Protein AF-A0AAN4R4L0-F1 (afdb_monomer_lite)

Foldseek 3Di:
DFPVVVCLVDPVSLVVQQVVLAEEEDEDPVCVPPDVVLVVVQCVVCVVVVVVVSVPDTGSWYWYDYSDPPDDTHTRDD

Radius of gyration: 12.8 Å; chains: 1; bounding box: 31×23×31 Å

Organism: NCBI:txid1231624

pLDDT: mean 81.64, std 11.72, range [40.22, 93.94]

Structure (mmCIF, N/CA/C/O backbone):
data_AF-A0AAN4R4L0-F1
#
_entry.id   AF-A0AAN4R4L0-F1
#
loop_
_atom_site.group_PDB
_atom_site.id
_atom_site.type_symbol
_atom_site.label_atom_id
_atom_site.label_alt_id
_atom_site.label_comp_id
_atom_site.label_asym_id
_atom_site.label_entity_id
_atom_site.label_seq_id
_atom_site.pdbx_PDB_ins_code
_atom_site.Cartn_x
_atom_site.Cartn_y
_atom_site.Cartn_z
_atom_site.occupancy
_atom_site.B_iso_or_equiv
_atom_site.auth_seq_id
_atom_site.auth_comp_id
_atom_site.auth_asym_id
_atom_site.auth_atom_id
_atom_site.pdbx_PDB_model_num
ATOM 1 N N . MET A 1 1 ? 3.904 15.321 6.273 1.00 40.22 1 MET A N 1
ATOM 2 C CA . M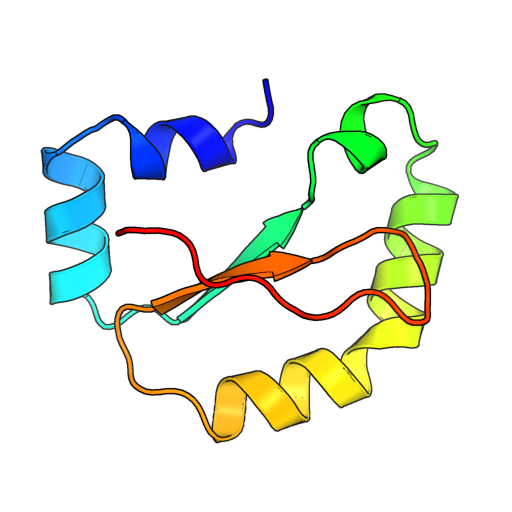ET A 1 1 ? 4.298 14.818 4.933 1.00 40.22 1 MET A CA 1
ATOM 3 C C . MET A 1 1 ? 4.573 13.335 5.087 1.00 40.22 1 MET A C 1
ATOM 5 O O . MET A 1 1 ? 5.380 12.992 5.937 1.00 40.22 1 MET A 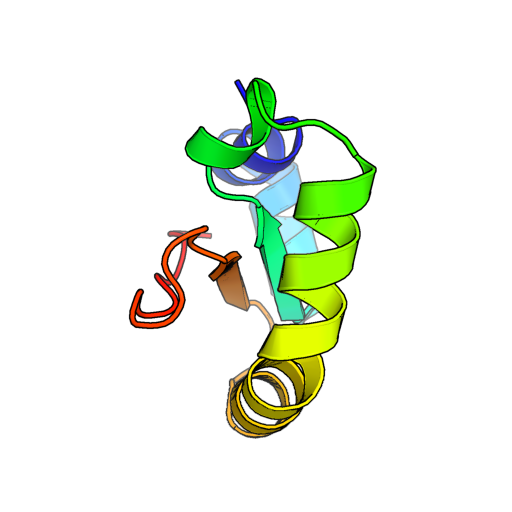O 1
ATOM 9 N N . THR A 1 2 ? 3.880 12.463 4.357 1.00 48.31 2 THR A N 1
ATOM 10 C CA . THR A 1 2 ? 4.144 11.017 4.396 1.00 48.31 2 THR A CA 1
ATOM 11 C C . THR A 1 2 ? 5.437 10.770 3.623 1.00 48.31 2 THR A C 1
ATOM 13 O O . THR A 1 2 ? 5.655 11.431 2.604 1.00 48.31 2 THR A O 1
ATOM 16 N N . GLY A 1 3 ? 6.300 9.870 4.105 1.00 47.53 3 GLY A N 1
ATOM 17 C CA . GLY A 1 3 ? 7.584 9.556 3.459 1.00 47.53 3 GLY A CA 1
ATOM 18 C C . GLY A 1 3 ? 7.437 9.233 1.968 1.00 47.53 3 GLY A C 1
ATOM 19 O O . GLY A 1 3 ? 8.253 9.669 1.160 1.00 47.53 3 GLY A O 1
ATOM 20 N N . ASP A 1 4 ? 6.313 8.624 1.588 1.00 58.22 4 ASP A N 1
ATOM 21 C CA . ASP A 1 4 ? 5.993 8.225 0.214 1.00 58.22 4 ASP A CA 1
ATOM 22 C C . ASP A 1 4 ? 5.720 9.385 -0.760 1.00 58.22 4 ASP A C 1
ATOM 24 O O . ASP A 1 4 ? 5.816 9.230 -1.977 1.00 58.22 4 ASP A O 1
ATOM 28 N N . GLY A 1 5 ? 5.443 10.592 -0.253 1.00 55.38 5 GLY A N 1
ATOM 29 C CA . GLY A 1 5 ? 5.367 11.795 -1.087 1.00 55.38 5 GLY A CA 1
ATOM 30 C C . GLY A 1 5 ? 6.722 12.212 -1.680 1.00 55.38 5 GLY A C 1
ATOM 31 O O . GLY A 1 5 ? 6.753 13.041 -2.591 1.00 55.38 5 GLY A O 1
ATOM 32 N N . ARG A 1 6 ? 7.844 11.656 -1.187 1.00 59.28 6 ARG A N 1
ATOM 33 C CA . ARG A 1 6 ? 9.183 11.872 -1.767 1.00 59.28 6 ARG A CA 1
ATOM 34 C C . ARG A 1 6 ? 9.322 11.211 -3.128 1.00 59.28 6 ARG A C 1
ATOM 36 O O . ARG A 1 6 ? 9.805 11.880 -4.039 1.00 59.28 6 ARG A O 1
ATOM 43 N N . ILE A 1 7 ? 8.794 9.994 -3.284 1.00 61.09 7 ILE A N 1
ATOM 44 C CA . ILE A 1 7 ? 8.798 9.279 -4.565 1.00 61.09 7 ILE A CA 1
ATOM 45 C C . ILE A 1 7 ? 8.083 10.138 -5.603 1.00 61.09 7 ILE A C 1
ATOM 47 O O . ILE A 1 7 ? 8.603 10.352 -6.684 1.00 61.09 7 ILE A O 1
ATOM 51 N N . GLN A 1 8 ? 6.950 10.753 -5.251 1.00 63.62 8 GLN A N 1
ATOM 52 C CA . GLN A 1 8 ? 6.226 11.642 -6.160 1.00 63.62 8 GLN A CA 1
ATOM 53 C C . GLN A 1 8 ? 6.991 12.931 -6.515 1.00 63.62 8 GLN A C 1
ATOM 55 O O . GLN A 1 8 ? 6.719 13.523 -7.555 1.00 63.62 8 GLN A O 1
ATOM 60 N N . LYS A 1 9 ? 7.930 13.416 -5.697 1.00 62.94 9 LYS A N 1
ATOM 61 C CA . LYS A 1 9 ? 8.665 14.668 -5.966 1.00 62.94 9 LYS A CA 1
ATOM 62 C C . LYS A 1 9 ? 10.015 14.435 -6.644 1.00 62.94 9 LYS A C 1
ATOM 64 O O . LYS A 1 9 ? 10.431 15.266 -7.450 1.00 62.94 9 LYS A O 1
ATOM 69 N N . ASN A 1 10 ? 10.679 13.318 -6.358 1.00 73.62 10 ASN A N 1
ATOM 70 C CA . ASN A 1 10 ? 12.004 13.016 -6.881 1.00 73.62 10 ASN A CA 1
ATOM 71 C C . ASN A 1 10 ? 11.917 12.333 -8.255 1.00 73.62 10 ASN A C 1
ATOM 73 O O . ASN A 1 10 ? 11.539 11.170 -8.371 1.00 73.62 10 ASN A O 1
ATOM 77 N N . ARG A 1 11 ? 12.310 13.052 -9.315 1.00 69.69 11 ARG A N 1
ATOM 78 C CA . ARG A 1 11 ? 12.267 12.548 -10.699 1.00 69.69 11 ARG A CA 1
ATOM 79 C C . ARG A 1 11 ? 13.052 11.243 -10.878 1.00 69.69 11 ARG A C 1
ATOM 81 O O . ARG A 1 11 ? 12.596 10.397 -11.640 1.00 69.69 11 ARG A O 1
ATOM 88 N N . ALA A 1 12 ? 14.183 11.078 -10.193 1.00 73.88 12 ALA A N 1
ATOM 89 C CA . ALA A 1 12 ? 15.004 9.874 -10.304 1.00 73.88 12 AL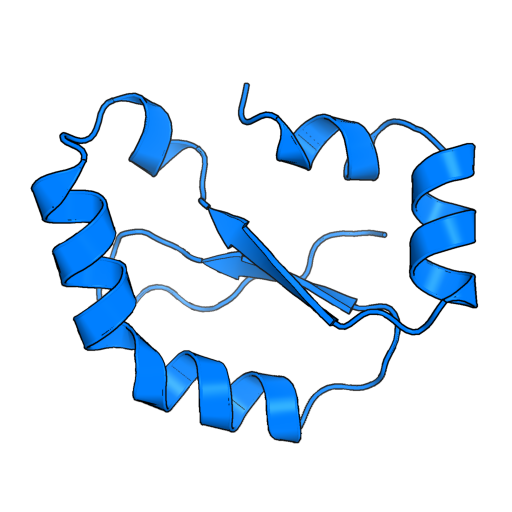A A CA 1
ATOM 90 C C . ALA A 1 12 ? 14.295 8.648 -9.704 1.00 73.88 12 ALA A C 1
ATOM 92 O O . ALA A 1 12 ? 14.210 7.611 -10.356 1.00 73.88 12 ALA A O 1
ATOM 93 N N . GLU A 1 13 ? 13.700 8.795 -8.516 1.00 70.88 13 GLU A N 1
ATOM 94 C CA . GLU A 1 13 ? 12.929 7.727 -7.861 1.00 70.88 13 GLU A CA 1
ATOM 95 C C . GLU A 1 13 ? 11.670 7.366 -8.659 1.00 70.88 13 GLU A C 1
ATOM 97 O O . GLU A 1 13 ? 11.365 6.187 -8.807 1.00 70.88 13 GLU A O 1
ATOM 102 N N . ARG A 1 14 ? 10.979 8.350 -9.255 1.00 73.44 14 ARG A N 1
ATOM 103 C CA . ARG A 1 14 ? 9.836 8.089 -10.152 1.00 73.44 14 ARG A CA 1
ATOM 104 C C . ARG A 1 14 ? 10.222 7.250 -11.358 1.00 73.44 14 ARG A C 1
ATOM 106 O O . ARG A 1 14 ? 9.529 6.293 -11.692 1.00 73.44 14 ARG A O 1
ATOM 113 N N . VAL A 1 15 ? 11.310 7.626 -12.030 1.00 74.38 15 VAL A N 1
ATOM 114 C CA . VAL A 1 15 ? 11.788 6.910 -13.218 1.00 74.38 15 VAL A CA 1
ATOM 115 C C . VAL A 1 15 ? 12.225 5.500 -12.836 1.00 74.38 15 VAL A C 1
ATOM 117 O O . VAL A 1 15 ? 11.798 4.557 -13.494 1.00 74.38 15 VAL A O 1
ATOM 120 N N . ALA A 1 16 ? 12.967 5.341 -11.737 1.00 79.19 16 ALA A N 1
ATOM 121 C CA . ALA A 1 16 ? 13.360 4.032 -11.223 1.00 79.19 16 ALA A CA 1
ATOM 122 C C . ALA A 1 16 ? 12.140 3.160 -10.874 1.00 79.19 16 ALA A C 1
ATOM 124 O O . ALA A 1 16 ? 12.087 1.998 -11.266 1.00 79.19 16 ALA A O 1
ATOM 125 N N . PHE A 1 17 ? 11.118 3.723 -10.221 1.00 78.19 17 PHE A N 1
ATOM 126 C CA . PHE A 1 17 ? 9.892 3.004 -9.862 1.00 78.19 17 PHE A CA 1
ATOM 127 C C . PHE A 1 17 ? 9.105 2.543 -11.097 1.00 78.19 17 PHE A C 1
ATOM 129 O O . PHE A 1 17 ? 8.653 1.397 -11.163 1.00 78.19 17 PHE A O 1
ATOM 136 N N . ARG A 1 18 ? 8.981 3.415 -12.109 1.00 76.31 18 ARG A N 1
ATOM 137 C CA . ARG A 1 18 ? 8.334 3.075 -13.385 1.00 76.31 18 ARG A CA 1
ATOM 138 C C . ARG A 1 18 ? 9.121 2.017 -14.158 1.00 76.31 18 ARG A C 1
ATOM 140 O O . ARG A 1 18 ? 8.526 1.067 -14.659 1.00 76.31 18 ARG A O 1
ATOM 147 N N . GLN A 1 19 ? 10.445 2.152 -14.231 1.00 79.56 19 GLN A N 1
ATOM 148 C CA . GLN A 1 19 ? 11.322 1.201 -14.921 1.00 79.56 19 GLN A CA 1
ATOM 149 C C . GLN A 1 19 ? 11.331 -0.173 -14.245 1.00 79.56 19 GLN A C 1
ATOM 151 O O . GLN A 1 19 ? 11.282 -1.189 -14.933 1.00 79.56 19 GLN A O 1
ATOM 156 N N . ALA A 1 20 ? 11.295 -0.209 -12.913 1.00 82.62 20 ALA A N 1
ATOM 157 C CA . ALA A 1 20 ? 11.204 -1.439 -12.132 1.00 82.62 20 ALA A CA 1
ATOM 158 C C . ALA A 1 20 ? 9.808 -2.097 -12.178 1.00 82.62 20 ALA A C 1
ATOM 160 O O . ALA A 1 20 ? 9.614 -3.158 -11.590 1.00 82.62 20 ALA A O 1
ATOM 161 N N . ARG A 1 21 ? 8.829 -1.485 -12.870 1.00 81.94 21 ARG A N 1
ATOM 162 C CA . ARG A 1 21 ? 7.438 -1.962 -13.002 1.00 81.94 21 ARG A CA 1
ATOM 163 C C . ARG A 1 21 ? 6.763 -2.270 -11.661 1.00 81.94 21 ARG A C 1
ATOM 165 O O . ARG A 1 21 ? 5.843 -3.089 -11.600 1.00 81.94 21 ARG A O 1
ATOM 172 N N . LEU A 1 22 ? 7.181 -1.579 -10.603 1.00 83.81 22 LEU A N 1
ATOM 173 C CA . LEU A 1 22 ? 6.668 -1.804 -9.259 1.00 83.81 22 LEU A CA 1
ATOM 174 C C . LEU A 1 22 ? 5.201 -1.388 -9.161 1.00 83.81 22 LEU A C 1
ATOM 176 O O . LEU A 1 22 ? 4.743 -0.450 -9.818 1.00 83.81 22 LEU A O 1
ATOM 180 N N . ARG A 1 23 ? 4.461 -2.117 -8.332 1.00 86.88 23 ARG A N 1
ATOM 181 C CA . ARG A 1 23 ? 3.087 -1.794 -7.957 1.00 86.88 23 ARG A CA 1
ATOM 182 C C . ARG A 1 23 ? 3.076 -1.577 -6.459 1.00 86.88 23 ARG A C 1
ATOM 184 O O . ARG A 1 23 ? 3.697 -2.348 -5.731 1.00 86.88 23 ARG A O 1
ATOM 191 N N . GLY A 1 24 ? 2.401 -0.537 -5.997 1.00 84.94 24 GLY A N 1
ATOM 192 C CA . GLY A 1 24 ? 2.385 -0.259 -4.571 1.00 84.94 24 GLY A CA 1
ATOM 193 C C . GLY A 1 24 ? 1.242 0.629 -4.135 1.00 84.94 24 GLY A C 1
ATOM 194 O O . GLY A 1 24 ? 0.619 1.334 -4.933 1.00 84.94 24 GLY A O 1
ATOM 195 N N . PHE A 1 25 ? 1.025 0.613 -2.829 1.00 87.56 25 PHE A N 1
ATOM 196 C CA . PHE A 1 25 ? 0.130 1.523 -2.146 1.00 87.56 25 PHE A CA 1
ATOM 197 C C . PHE A 1 25 ? 0.919 2.377 -1.170 1.00 87.56 25 PHE A C 1
ATOM 199 O O . PHE A 1 25 ? 1.889 1.926 -0.567 1.00 87.56 25 PHE A O 1
ATOM 206 N N . VAL A 1 26 ? 0.459 3.605 -0.998 1.00 87.75 26 VAL A N 1
ATOM 207 C CA . VAL A 1 26 ? 0.955 4.540 0.001 1.00 87.75 26 VAL A CA 1
ATOM 208 C C . VAL A 1 26 ? -0.194 4.941 0.897 1.00 87.75 26 VAL A C 1
ATOM 210 O O . VAL A 1 26 ? -1.340 5.073 0.455 1.00 87.75 26 VAL A O 1
ATOM 213 N N . LEU A 1 27 ? 0.096 5.169 2.169 1.00 88.50 27 LEU A N 1
ATOM 214 C CA . LEU A 1 27 ? -0.931 5.613 3.098 1.00 88.50 27 LEU A CA 1
ATOM 215 C C . LEU A 1 27 ? -1.271 7.083 2.834 1.00 88.50 27 LEU A C 1
ATOM 217 O O . LEU A 1 27 ? -0.390 7.936 2.666 1.00 88.50 27 LEU A O 1
ATOM 221 N N . ALA A 1 28 ? -2.568 7.397 2.806 1.00 86.44 28 ALA A N 1
ATOM 222 C CA . ALA A 1 28 ? -3.017 8.779 2.719 1.00 86.44 28 ALA A CA 1
ATOM 223 C C . ALA A 1 28 ? -2.481 9.612 3.902 1.00 86.44 28 ALA A C 1
ATOM 225 O O . ALA A 1 28 ? -2.182 9.101 4.981 1.00 86.44 28 ALA A O 1
ATOM 226 N N . SER A 1 29 ? -2.390 10.932 3.730 1.00 83.31 29 SER A N 1
ATOM 227 C CA . SER A 1 29 ? -1.896 11.833 4.782 1.00 83.31 29 SER A CA 1
ATOM 228 C C . SER A 1 29 ? -2.722 11.775 6.068 1.00 83.31 29 SER A C 1
ATOM 230 O O . SER A 1 29 ? -2.184 12.048 7.140 1.00 83.31 29 SER A O 1
ATOM 232 N N . SER A 1 30 ? -3.994 11.380 5.976 1.00 82.88 30 SER A N 1
ATOM 233 C CA . SER A 1 30 ? -4.890 11.214 7.119 1.00 82.88 30 SER A CA 1
ATOM 234 C C . SER A 1 30 ? -4.381 10.191 8.137 1.00 82.88 30 SER A C 1
ATOM 236 O O . SER A 1 30 ? -4.653 10.352 9.320 1.00 82.88 30 SER A O 1
ATOM 238 N N . TYR A 1 31 ? -3.575 9.210 7.720 1.00 85.75 31 TYR A N 1
ATOM 239 C CA . TYR A 1 31 ? -2.978 8.211 8.611 1.00 85.75 31 TYR A CA 1
ATOM 240 C C . TYR A 1 31 ? -1.867 8.766 9.515 1.00 85.75 31 TYR A C 1
ATOM 242 O O . TYR A 1 31 ? -1.518 8.128 10.501 1.00 85.75 31 TYR A O 1
ATOM 250 N N . GLN A 1 32 ? -1.304 9.948 9.224 1.00 85.56 32 GLN A N 1
ATOM 251 C CA . GLN A 1 32 ? -0.137 10.480 9.954 1.00 85.56 32 GLN A CA 1
ATOM 252 C C . GLN A 1 32 ? -0.402 10.725 11.444 1.00 85.56 32 GLN A C 1
ATOM 254 O O . GLN A 1 32 ? 0.530 10.685 12.238 1.00 85.56 32 GLN A O 1
ATOM 259 N N . LYS A 1 33 ? -1.653 11.010 11.818 1.00 86.19 33 LYS A N 1
ATOM 260 C CA . LYS A 1 33 ? -2.056 11.262 13.213 1.00 86.19 33 LYS A CA 1
ATOM 261 C C . LYS A 1 33 ? -2.770 10.066 13.846 1.00 86.19 33 LYS A C 1
ATOM 263 O O . LYS A 1 33 ? -3.253 10.159 14.970 1.00 86.19 33 LYS A O 1
ATOM 268 N N . THR A 1 34 ? -2.884 8.965 13.113 1.00 87.69 34 THR A N 1
ATOM 269 C CA . THR A 1 34 ? -3.652 7.793 13.517 1.00 87.69 34 THR A CA 1
ATOM 270 C C . THR A 1 34 ? -2.775 6.843 14.313 1.00 87.69 34 THR A C 1
ATOM 272 O O . THR A 1 34 ? -1.614 6.617 13.981 1.00 87.69 34 THR A O 1
ATOM 275 N N . GLN A 1 35 ? -3.334 6.263 15.371 1.00 92.56 35 GLN A N 1
ATOM 276 C CA . 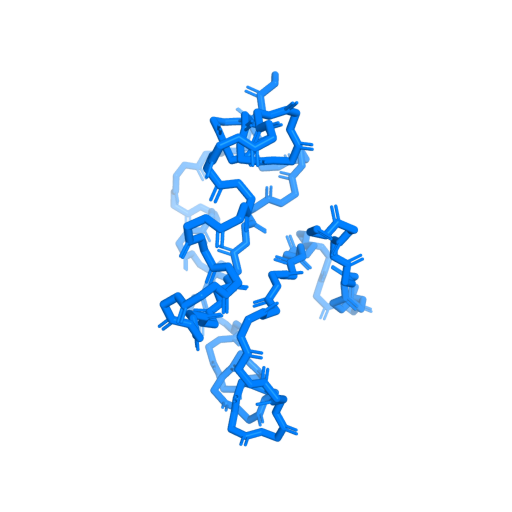GLN A 1 35 ? -2.619 5.284 16.182 1.00 92.56 35 GLN A CA 1
ATOM 277 C C . GLN A 1 35 ? -2.337 4.020 15.359 1.00 92.56 35 GLN A C 1
ATOM 279 O O . GLN A 1 35 ? -3.209 3.554 14.624 1.00 92.56 35 GLN A O 1
ATOM 284 N N . VAL A 1 36 ? -1.144 3.438 15.509 1.00 91.31 36 VAL A N 1
ATOM 285 C CA . VAL A 1 36 ? -0.653 2.316 14.679 1.00 91.31 36 VAL A CA 1
ATOM 286 C C . VAL A 1 36 ? -1.637 1.145 14.619 1.00 91.31 36 VAL A C 1
ATOM 288 O O . VAL A 1 36 ? -1.852 0.580 13.551 1.00 91.31 36 VAL A O 1
ATOM 291 N N . HIS A 1 37 ? -2.298 0.814 15.730 1.00 93.19 37 HIS A N 1
ATOM 292 C CA . HIS A 1 37 ? -3.279 -0.274 15.766 1.00 93.19 37 HIS A CA 1
ATOM 293 C C . HIS A 1 37 ? -4.490 -0.022 14.853 1.00 93.19 37 HIS A C 1
ATOM 295 O O . HIS A 1 37 ? -5.011 -0.956 14.252 1.00 93.19 37 HIS A O 1
ATOM 301 N N . GLN A 1 38 ? -4.919 1.233 14.691 1.00 91.62 38 GLN A N 1
ATOM 302 C CA . GLN A 1 38 ? -6.021 1.585 13.790 1.00 91.62 38 GLN A CA 1
ATOM 303 C C . GLN A 1 38 ? -5.565 1.534 12.330 1.00 91.62 38 GLN A C 1
ATOM 305 O O . GLN A 1 38 ? -6.321 1.097 11.465 1.00 91.62 38 GLN A O 1
ATOM 310 N N . ILE A 1 39 ? -4.311 1.921 12.061 1.00 91.12 39 ILE A N 1
ATOM 311 C CA . ILE A 1 39 ? -3.691 1.774 10.738 1.00 91.12 39 ILE A CA 1
ATOM 312 C C . ILE A 1 39 ? -3.657 0.294 10.345 1.00 91.12 39 ILE A C 1
ATOM 314 O O . ILE A 1 39 ? -4.133 -0.065 9.271 1.00 91.12 39 ILE A O 1
ATOM 318 N N . ALA A 1 40 ? -3.150 -0.564 11.235 1.00 92.44 40 ALA A N 1
ATOM 319 C CA . ALA A 1 40 ? -3.073 -2.006 11.024 1.00 92.44 40 ALA A CA 1
ATOM 320 C C . ALA A 1 40 ? -4.462 -2.633 10.844 1.00 92.44 40 ALA A C 1
ATOM 322 O O . ALA A 1 40 ? -4.676 -3.388 9.900 1.00 92.44 40 ALA A O 1
ATOM 323 N N . SER A 1 41 ? 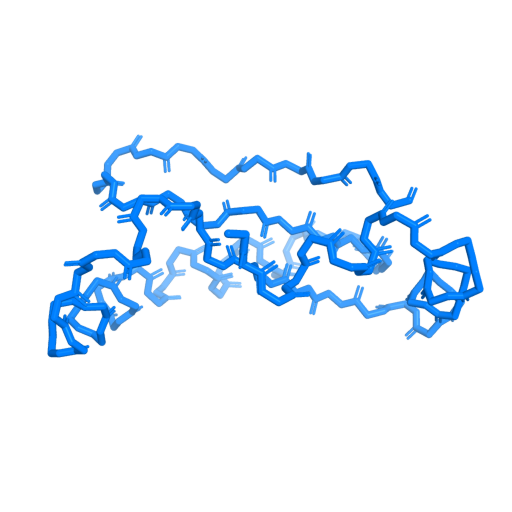-5.425 -2.265 11.694 1.00 93.50 41 SER A N 1
ATOM 324 C CA . SER A 1 41 ? -6.815 -2.712 11.574 1.00 93.50 41 SER A CA 1
ATOM 325 C C . SER A 1 41 ? -7.401 -2.372 10.201 1.00 93.50 41 SER A C 1
ATOM 327 O O . SER A 1 41 ? -7.987 -3.238 9.553 1.00 93.50 41 SER A O 1
ATOM 329 N N . ASN A 1 42 ? -7.185 -1.147 9.710 1.00 91.50 42 ASN A N 1
ATOM 330 C CA . ASN A 1 42 ? -7.690 -0.751 8.399 1.00 91.50 42 ASN A CA 1
ATOM 331 C C . ASN A 1 42 ? -6.966 -1.457 7.243 1.00 91.50 42 ASN A C 1
ATOM 333 O O . ASN A 1 42 ? -7.604 -1.808 6.255 1.00 91.50 42 ASN A O 1
ATOM 337 N N . LEU A 1 43 ? -5.657 -1.692 7.366 1.00 91.31 43 LEU A N 1
ATOM 338 C CA . LEU A 1 43 ? -4.888 -2.452 6.378 1.00 91.31 43 LEU A CA 1
ATOM 339 C C . LEU A 1 43 ? -5.387 -3.891 6.260 1.00 91.31 43 LEU A C 1
ATOM 341 O O . LEU A 1 43 ? -5.637 -4.348 5.151 1.00 91.31 43 LEU A O 1
ATOM 345 N N . ILE A 1 44 ? -5.582 -4.574 7.390 1.00 93.94 44 ILE A N 1
ATOM 346 C CA . ILE A 1 44 ? -6.103 -5.947 7.422 1.00 93.94 44 ILE A CA 1
ATOM 347 C C . ILE A 1 44 ? -7.516 -5.984 6.840 1.00 93.94 44 ILE A C 1
ATOM 349 O O . ILE A 1 44 ? -7.818 -6.824 5.998 1.00 93.94 44 ILE A O 1
ATOM 353 N N . TRP A 1 45 ? -8.371 -5.041 7.241 1.00 92.62 45 TRP A N 1
ATOM 354 C CA . TRP A 1 45 ? -9.744 -4.959 6.745 1.00 92.62 45 TRP A CA 1
ATOM 355 C C . TRP A 1 45 ? -9.812 -4.781 5.224 1.00 92.62 45 TRP A C 1
ATOM 357 O O . TRP A 1 45 ? -10.641 -5.398 4.560 1.00 92.62 45 TRP A O 1
ATOM 367 N N . ARG A 1 46 ? -8.945 -3.932 4.665 1.00 91.19 46 ARG A N 1
ATOM 368 C CA . ARG A 1 46 ? -8.912 -3.632 3.227 1.00 91.19 46 ARG A CA 1
ATOM 369 C C . ARG A 1 46 ? -8.030 -4.575 2.418 1.00 91.19 46 ARG A C 1
ATOM 371 O O . ARG A 1 46 ? -7.973 -4.429 1.201 1.00 91.19 46 ARG A O 1
ATOM 378 N N . TRP A 1 47 ? -7.367 -5.534 3.060 1.00 92.06 47 TRP A N 1
ATOM 379 C CA . TRP A 1 47 ? -6.431 -6.439 2.400 1.00 92.06 47 TRP A CA 1
ATOM 380 C C . TRP A 1 47 ? -7.024 -7.141 1.165 1.00 92.06 47 TRP A C 1
ATOM 382 O O . TRP A 1 47 ? -6.396 -7.067 0.109 1.00 92.06 47 TRP A O 1
ATOM 392 N N . PRO A 1 48 ? -8.259 -7.689 1.205 1.00 92.69 48 PRO A N 1
ATOM 393 C CA . PRO A 1 48 ? -8.841 -8.337 0.026 1.00 92.69 48 PRO A CA 1
ATOM 394 C C . PRO A 1 48 ? -9.049 -7.375 -1.156 1.00 92.69 48 PRO A C 1
ATOM 396 O O . PRO A 1 48 ? -8.853 -7.741 -2.311 1.00 92.69 48 PRO A O 1
ATOM 399 N N . GLU A 1 49 ? -9.420 -6.123 -0.875 1.00 91.94 49 GLU A N 1
ATOM 400 C CA . GLU A 1 49 ? -9.611 -5.080 -1.893 1.00 91.94 49 GLU A CA 1
ATOM 401 C C . GLU A 1 49 ? -8.269 -4.664 -2.519 1.00 91.94 49 GLU A C 1
ATOM 403 O O . GLU A 1 49 ? -8.176 -4.444 -3.726 1.00 91.94 49 GLU A O 1
ATOM 408 N N . ILE A 1 50 ? -7.220 -4.577 -1.695 1.00 91.69 50 ILE A N 1
ATOM 409 C CA . ILE A 1 50 ? -5.848 -4.272 -2.116 1.00 91.69 50 ILE A CA 1
ATOM 410 C C . ILE A 1 50 ? -5.320 -5.368 -3.051 1.00 91.69 50 ILE A C 1
ATOM 412 O O . ILE A 1 50 ? -4.777 -5.050 -4.113 1.00 91.69 50 ILE A O 1
ATOM 416 N N . GLU A 1 51 ? -5.496 -6.639 -2.680 1.00 92.25 51 GLU A N 1
ATOM 417 C CA . GLU A 1 51 ? -5.071 -7.793 -3.483 1.00 92.25 51 GLU A CA 1
ATOM 418 C C . GLU A 1 51 ? -5.798 -7.854 -4.830 1.00 92.25 51 GLU A C 1
ATOM 420 O O . GLU A 1 51 ? -5.157 -7.971 -5.881 1.00 92.25 51 GLU A O 1
ATOM 425 N N . ASP A 1 52 ? -7.125 -7.708 -4.826 1.00 92.25 52 ASP A N 1
ATOM 426 C CA . ASP A 1 52 ? -7.915 -7.712 -6.057 1.00 92.25 52 ASP A CA 1
ATOM 427 C C . ASP A 1 52 ? -7.494 -6.566 -6.989 1.00 92.25 52 ASP A C 1
ATOM 429 O O . ASP A 1 52 ? -7.227 -6.776 -8.176 1.00 92.25 52 ASP A O 1
ATOM 433 N N . PHE A 1 53 ? -7.345 -5.357 -6.452 1.00 91.06 53 PHE A N 1
ATOM 434 C CA . PHE A 1 53 ? -6.995 -4.189 -7.250 1.00 91.06 53 PHE A CA 1
ATOM 435 C C . PHE A 1 53 ? -5.584 -4.274 -7.844 1.00 91.06 53 PHE A C 1
ATOM 437 O O . PHE A 1 53 ? -5.384 -3.975 -9.027 1.00 91.06 53 PHE A O 1
ATOM 444 N N . ILE A 1 54 ? -4.588 -4.710 -7.067 1.00 89.56 54 ILE A N 1
ATOM 445 C CA . ILE A 1 54 ? -3.203 -4.777 -7.555 1.00 89.56 54 ILE A CA 1
ATOM 446 C C . ILE A 1 54 ? -3.005 -5.868 -8.609 1.00 89.56 54 ILE A C 1
ATOM 448 O O . ILE A 1 54 ? -2.146 -5.722 -9.488 1.00 89.56 54 ILE A O 1
ATOM 452 N N . SER A 1 55 ? -3.826 -6.925 -8.568 1.00 88.75 55 SER A N 1
ATOM 453 C CA . SER A 1 55 ? -3.837 -7.976 -9.589 1.00 88.75 55 SER A CA 1
ATOM 454 C C . SER A 1 55 ? -4.264 -7.438 -10.963 1.00 88.75 55 SER A C 1
ATOM 456 O O . SER A 1 55 ? -3.681 -7.810 -11.981 1.00 88.75 55 SER A O 1
ATOM 458 N N . LYS A 1 56 ? -5.206 -6.485 -10.981 1.00 89.00 56 LYS A N 1
ATOM 459 C CA . LYS A 1 56 ? -5.798 -5.884 -12.191 1.00 89.00 56 LYS A CA 1
ATOM 460 C C . LYS A 1 56 ? -5.016 -4.693 -12.739 1.00 89.00 56 LYS A C 1
ATOM 462 O O . LYS A 1 56 ? -5.319 -4.199 -13.822 1.00 89.00 56 LYS A O 1
ATOM 467 N N . THR A 1 57 ? -4.020 -4.212 -12.004 1.00 87.25 57 THR A N 1
ATOM 468 C CA . THR A 1 57 ? -3.316 -2.979 -12.348 1.00 87.25 57 THR A CA 1
ATOM 469 C C . THR A 1 57 ? -2.022 -3.239 -13.125 1.00 87.25 57 THR A C 1
ATOM 471 O O . THR A 1 57 ? -1.260 -4.156 -12.815 1.00 87.25 57 THR A O 1
ATOM 474 N N . ALA A 1 58 ? -1.739 -2.396 -14.124 1.00 79.38 58 ALA A N 1
ATOM 475 C CA . ALA A 1 58 ? -0.477 -2.402 -14.862 1.00 79.38 58 ALA A CA 1
ATOM 476 C C . ALA A 1 58 ? 0.735 -2.090 -13.958 1.00 79.38 58 ALA A C 1
ATOM 478 O O . ALA A 1 58 ? 0.636 -1.348 -12.989 1.00 79.38 58 ALA A O 1
ATOM 479 N N . GLY A 1 59 ? 1.907 -2.647 -14.276 1.00 83.12 59 GLY A N 1
ATOM 480 C CA . GLY A 1 59 ? 3.142 -2.345 -13.540 1.00 83.12 59 GLY A CA 1
ATOM 481 C C . GLY A 1 59 ? 3.566 -0.875 -13.659 1.00 83.12 59 GLY A C 1
ATOM 482 O O . GLY A 1 59 ? 3.300 -0.230 -14.671 1.00 83.12 59 GLY A O 1
ATOM 483 N N . GLY A 1 60 ? 4.269 -0.361 -12.648 1.00 82.25 60 GLY A N 1
ATOM 484 C CA . GLY A 1 60 ? 4.738 1.030 -12.608 1.00 82.25 60 GLY A CA 1
ATOM 485 C C . GLY A 1 60 ? 3.678 2.014 -12.110 1.00 82.25 60 GLY A C 1
ATOM 486 O O . GLY A 1 60 ? 3.665 3.167 -12.535 1.00 82.25 60 GLY A O 1
ATOM 487 N N . SER A 1 61 ? 2.781 1.558 -11.238 1.00 83.62 61 SER A N 1
ATOM 488 C CA . SER A 1 61 ? 1.637 2.311 -10.723 1.00 83.62 61 SER A CA 1
ATOM 489 C C . SER A 1 61 ? 1.667 2.375 -9.197 1.00 83.62 61 SER A C 1
ATOM 491 O O . SER A 1 61 ? 1.879 1.356 -8.534 1.00 83.62 61 SER A O 1
ATOM 493 N N . LEU A 1 62 ? 1.403 3.552 -8.637 1.00 86.31 62 LEU A N 1
ATOM 494 C CA . LEU A 1 62 ? 1.350 3.777 -7.196 1.00 86.31 62 LEU A CA 1
ATOM 495 C C . LEU A 1 62 ? -0.003 4.385 -6.838 1.00 86.31 62 LEU A C 1
ATOM 497 O O . LEU A 1 62 ? -0.467 5.292 -7.528 1.00 86.31 62 LEU A O 1
ATOM 501 N N . PHE A 1 63 ? -0.619 3.907 -5.762 1.00 88.75 63 PHE A N 1
ATOM 502 C CA . PHE A 1 63 ? -1.952 4.343 -5.344 1.00 88.75 63 PHE A CA 1
ATOM 503 C C . PHE A 1 63 ? -1.960 4.815 -3.905 1.00 88.75 63 PHE A C 1
ATOM 505 O O . PHE A 1 63 ? -1.207 4.320 -3.076 1.00 88.75 63 PHE A O 1
ATOM 512 N N . LYS A 1 64 ? -2.853 5.740 -3.576 1.00 89.69 64 LYS A N 1
ATOM 513 C CA . LYS A 1 64 ? -3.154 6.090 -2.191 1.00 89.69 64 LYS A CA 1
ATOM 514 C C . LYS A 1 64 ? -4.240 5.184 -1.639 1.00 89.69 64 LYS A C 1
ATOM 516 O O . LYS A 1 64 ? -5.311 5.059 -2.231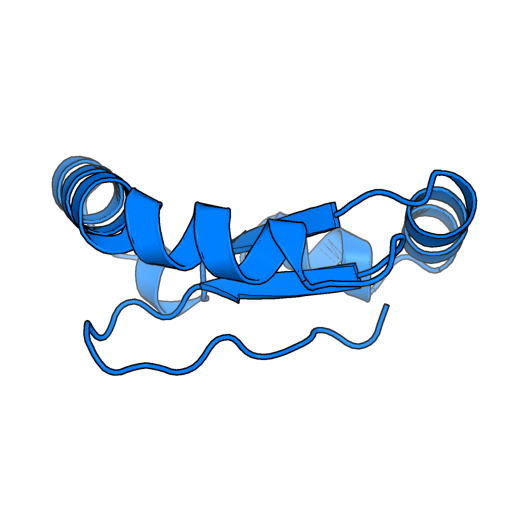 1.00 89.69 64 LYS A O 1
ATOM 521 N N . LEU A 1 65 ? -3.983 4.645 -0.455 1.00 89.88 65 LEU A N 1
ATOM 522 C CA . LEU A 1 65 ? -4.969 3.984 0.382 1.00 89.88 65 LEU A CA 1
ATOM 523 C C . LEU A 1 65 ? -5.654 5.031 1.275 1.00 89.88 65 LEU A C 1
ATOM 525 O O . LEU A 1 65 ? -4.989 5.583 2.156 1.00 89.88 65 LEU A O 1
ATOM 529 N N . PRO A 1 66 ? -6.953 5.339 1.098 1.00 88.19 66 PRO A N 1
ATOM 530 C CA . PRO A 1 66 ? -7.662 6.226 2.014 1.00 88.19 66 PRO A CA 1
ATOM 531 C C . PRO A 1 66 ? -8.013 5.516 3.326 1.00 88.19 66 PRO A C 1
ATOM 533 O O . PRO A 1 66 ? -8.085 4.289 3.402 1.00 88.19 66 PRO A O 1
ATOM 536 N N . MET A 1 67 ? -8.217 6.306 4.381 1.00 83.94 67 MET A N 1
ATOM 537 C CA . MET A 1 67 ? -8.604 5.800 5.705 1.00 83.94 67 MET A CA 1
ATOM 538 C C . MET A 1 67 ? -10.085 5.408 5.760 1.00 83.94 67 MET A C 1
ATOM 540 O O . MET A 1 67 ? -10.457 4.482 6.471 1.00 83.94 67 MET A O 1
ATOM 544 N N . GLY A 1 68 ? -10.936 6.100 4.999 1.00 79.75 68 GLY A N 1
ATOM 545 C CA . GLY A 1 68 ? -12.354 5.770 4.928 1.00 79.75 68 GLY A CA 1
ATOM 546 C C . GLY A 1 68 ? -12.564 4.395 4.300 1.00 79.75 68 GLY A C 1
ATOM 547 O O . GLY A 1 68 ? -11.995 4.106 3.249 1.00 79.75 68 GLY A O 1
ATOM 548 N N . LYS A 1 69 ? -13.429 3.582 4.913 1.00 73.88 69 LYS A N 1
ATOM 549 C CA . LYS A 1 69 ? -13.774 2.233 4.431 1.00 73.88 69 LYS A CA 1
ATOM 550 C C . LYS A 1 69 ? -14.362 2.227 3.014 1.00 73.88 69 LYS A C 1
ATOM 552 O O . LYS A 1 69 ? -14.176 1.266 2.289 1.00 73.88 69 LYS A O 1
ATOM 557 N N . ASN A 1 70 ? -15.002 3.328 2.615 1.00 79.25 70 ASN A N 1
ATOM 558 C CA . ASN A 1 70 ? -15.591 3.515 1.283 1.00 79.25 70 ASN A CA 1
ATOM 559 C C . ASN A 1 70 ? -14.732 4.416 0.376 1.00 79.25 70 ASN A C 1
ATOM 561 O O . ASN A 1 70 ? -15.183 4.857 -0.681 1.00 79.25 70 ASN A O 1
ATOM 565 N N . GLY A 1 71 ? -13.524 4.781 0.812 1.00 81.38 71 GLY A N 1
ATOM 566 C CA . GLY A 1 71 ? -12.648 5.651 0.041 1.00 81.38 71 GLY A CA 1
ATOM 567 C C . GLY A 1 71 ? -12.037 4.899 -1.140 1.00 81.38 71 GLY A C 1
ATOM 568 O O . GLY A 1 71 ? -11.464 3.823 -0.966 1.00 81.38 71 GLY A O 1
ATOM 569 N N . LYS A 1 72 ? -12.097 5.497 -2.330 1.00 86.25 72 LYS A N 1
ATOM 570 C CA . LYS A 1 72 ? -11.526 4.924 -3.556 1.00 86.25 72 LYS A CA 1
ATOM 571 C C . LYS A 1 72 ? -10.000 5.022 -3.557 1.00 86.25 72 LYS A C 1
ATOM 573 O O . LYS A 1 72 ? -9.445 5.996 -3.051 1.00 86.25 72 LYS A O 1
ATOM 578 N N . PHE A 1 73 ? -9.326 4.038 -4.147 1.00 88.38 73 PHE A N 1
ATOM 579 C CA . PHE A 1 73 ? -7.894 4.152 -4.411 1.00 88.38 73 PHE A CA 1
ATOM 580 C C . PHE A 1 73 ? -7.640 5.252 -5.442 1.00 88.38 73 PHE A C 1
ATOM 582 O O . PHE A 1 73 ? -8.254 5.275 -6.507 1.00 88.38 73 PHE A O 1
ATOM 589 N N . GLU A 1 74 ? -6.726 6.163 -5.125 1.00 85.94 74 GLU A N 1
ATOM 590 C CA . GLU A 1 74 ? -6.347 7.250 -6.027 1.00 85.94 74 GLU A CA 1
ATOM 591 C C . GLU A 1 74 ? -4.975 6.969 -6.620 1.00 85.94 74 GLU A C 1
ATOM 593 O O . GLU A 1 74 ? -4.001 6.809 -5.881 1.00 85.94 74 GLU A O 1
ATOM 598 N N . GLN A 1 75 ? -4.877 6.935 -7.948 1.00 85.38 75 GLN A N 1
ATOM 599 C CA . GLN A 1 75 ? -3.589 6.795 -8.613 1.00 85.38 75 GLN A CA 1
ATOM 600 C C . GLN A 1 75 ? -2.748 8.054 -8.406 1.00 85.38 75 GLN A C 1
ATOM 602 O O . GLN A 1 75 ? -3.202 9.181 -8.613 1.00 85.38 75 GLN A O 1
ATOM 607 N N . LEU A 1 76 ? -1.497 7.858 -8.012 1.00 81.12 76 LEU A N 1
ATOM 608 C CA . LEU A 1 76 ? -0.526 8.932 -7.928 1.00 81.12 76 LEU A CA 1
ATOM 609 C C . LEU A 1 76 ? 0.097 9.197 -9.299 1.00 81.12 76 LEU A C 1
ATOM 611 O O . LEU A 1 76 ? 0.404 8.244 -10.020 1.00 81.12 76 LEU A O 1
ATOM 615 N N . PRO A 1 77 ? 0.348 10.472 -9.650 1.00 73.25 77 PRO A N 1
ATOM 616 C CA . PRO A 1 77 ? 1.135 10.793 -10.824 1.00 73.25 77 PRO A CA 1
ATOM 617 C C . PRO A 1 77 ? 2.593 10.434 -10.522 1.00 73.25 77 PRO A C 1
ATOM 619 O O . PRO A 1 77 ? 3.326 11.189 -9.874 1.00 73.25 77 PRO A O 1
ATOM 622 N N . LEU A 1 78 ? 2.971 9.226 -10.934 1.00 65.62 78 LEU A N 1
ATOM 623 C CA . LEU A 1 78 ? 4.352 8.767 -10.997 1.00 65.62 78 LEU A CA 1
ATOM 624 C C . LEU A 1 78 ? 5.049 9.352 -12.205 1.00 65.62 78 LEU A C 1
ATOM 626 O O . LEU A 1 78 ? 4.415 9.586 -13.253 1.00 65.62 78 LEU A O 1
#

Sequence (78 aa):
MTGDGRIQKNRAERVAFRQARLRGFVLASSYQKTQVHQIASNLIWRWPEIEDFISKTAGGSLFKLPMGKNGKFEQLPL

Secondary structure (DSSP, 8-state):
--TTHHHHH-HHHHHHHHHTT-EEEEE-GGGGGS-HHHHHHHHHHHHHHHHHHHHHSPSSEEEEE-SSTTPPPEE---